Protein AF-C3XV12-F1 (afdb_monomer_lite)

Organism: Branchiostoma floridae (NCBI:txid7739)

Radius of gyration: 14.87 Å; chains: 1; bounding box: 43×16×33 Å

Sequence (57 aa):
FMPFIAFSDTPACGGLLSAPPGGIVTSPNYPGNYPNSANCQWTITVPEGSLVLLTFD

Secondary structure (DSSP, 8-state):
-----------SS-EEEETTT------TTTTSPPPTT----EEEE--TT--------

pLDDT: mean 74.57, std 11.22, range [49.38, 88.38]

InterPro domains:
  IPR000859 CUB domain [PF00431] (13-57)
  IPR000859 CUB domain [PS01180] (13-57)
  IPR000859 CUB domain [cd00041] (13-57)
  IPR035914 Spermadhesin, CUB domain superfamily [G3DSA:2.60.120.290] (9-57)
  IPR035914 Spermadhesin, CUB domain superfamily [SSF49854] (13-56)

Structure (mmCIF, N/CA/C/O backbone):
data_AF-C3XV12-F1
#
_entry.id   AF-C3XV12-F1
#
loop_
_atom_site.group_PDB
_atom_site.id
_atom_site.type_symbol
_atom_site.label_atom_id
_atom_site.label_alt_id
_atom_site.label_comp_id
_atom_site.label_asym_id
_atom_site.label_entity_id
_atom_site.label_seq_id
_atom_site.pdbx_PDB_ins_code
_atom_site.Cartn_x
_atom_site.Cartn_y
_atom_site.Cartn_z
_atom_site.occupancy
_atom_site.B_iso_or_equiv
_atom_site.auth_seq_id
_atom_site.auth_comp_id
_atom_site.auth_asym_id
_atom_site.auth_atom_id
_atom_site.pdbx_PDB_model_num
ATOM 1 N N . PHE A 1 1 ? 27.945 -6.775 13.916 1.00 58.81 1 PHE A N 1
ATOM 2 C CA . PHE A 1 1 ? 28.466 -5.459 14.337 1.00 58.81 1 PHE A CA 1
ATOM 3 C C . PHE A 1 1 ? 29.471 -5.046 13.268 1.00 58.81 1 PHE A C 1
ATOM 5 O O . PHE A 1 1 ? 30.593 -5.511 13.321 1.00 58.81 1 PHE A O 1
ATOM 12 N N . MET A 1 2 ? 29.153 -4.400 12.149 1.00 55.16 2 MET A N 1
ATOM 13 C CA . MET A 1 2 ? 28.149 -3.420 11.702 1.00 55.16 2 MET A CA 1
ATOM 14 C C . MET A 1 2 ? 28.075 -3.555 10.155 1.00 55.16 2 MET A C 1
ATOM 16 O O . MET A 1 2 ? 28.915 -4.254 9.592 1.00 55.16 2 MET A O 1
ATOM 20 N N . PRO A 1 3 ? 27.253 -2.786 9.433 1.00 58.59 3 PRO A N 1
ATOM 21 C CA . PRO A 1 3 ? 25.850 -2.460 9.634 1.00 58.59 3 PRO A CA 1
ATOM 22 C C . PRO A 1 3 ? 25.034 -2.909 8.404 1.00 58.59 3 PRO A C 1
ATOM 24 O O . PRO A 1 3 ? 25.574 -3.331 7.389 1.00 58.59 3 PRO A O 1
ATOM 27 N N . PHE A 1 4 ? 23.717 -2.835 8.535 1.00 61.09 4 PHE A N 1
ATOM 28 C CA . PHE A 1 4 ? 22.711 -2.930 7.483 1.00 61.09 4 PHE A CA 1
ATOM 29 C 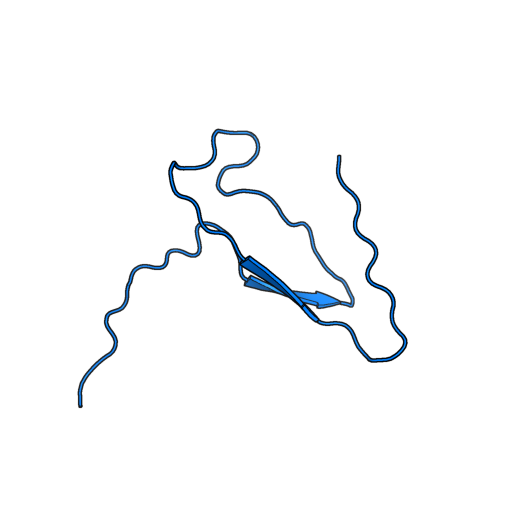C . PHE A 1 4 ? 23.245 -2.677 6.069 1.00 61.09 4 PHE A C 1
ATOM 31 O O . PHE A 1 4 ? 23.605 -1.550 5.725 1.00 61.09 4 PHE A O 1
ATOM 38 N N . ILE A 1 5 ? 23.221 -3.726 5.240 1.00 57.00 5 ILE A N 1
ATOM 39 C CA . ILE A 1 5 ? 23.063 -3.546 3.802 1.00 57.00 5 ILE A CA 1
ATOM 40 C C . ILE A 1 5 ? 21.810 -2.685 3.669 1.00 57.00 5 ILE A C 1
ATOM 42 O O . ILE A 1 5 ? 20.694 -3.165 3.870 1.00 57.00 5 ILE A O 1
ATOM 46 N N . ALA A 1 6 ? 21.997 -1.395 3.401 1.00 56.34 6 ALA A N 1
ATOM 47 C CA . ALA A 1 6 ? 20.964 -0.617 2.765 1.00 56.34 6 ALA A CA 1
ATOM 48 C C . ALA A 1 6 ? 20.886 -1.2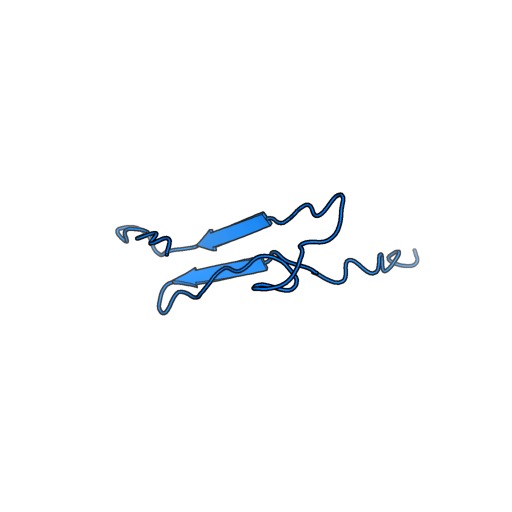07 1.361 1.00 56.34 6 ALA A C 1
ATOM 50 O O . ALA A 1 6 ? 21.517 -0.724 0.422 1.00 56.34 6 ALA A O 1
ATOM 51 N N . PHE A 1 7 ? 20.144 -2.313 1.239 1.00 55.47 7 PHE A N 1
ATOM 52 C CA . PHE A 1 7 ? 19.443 -2.555 0.004 1.00 55.47 7 PHE A CA 1
ATOM 53 C C . PHE A 1 7 ? 18.731 -1.235 -0.188 1.00 55.47 7 PHE A C 1
ATOM 55 O O . PHE A 1 7 ? 17.959 -0.806 0.673 1.00 55.47 7 PHE A O 1
ATOM 62 N N . SER A 1 8 ? 19.040 -0.540 -1.266 1.00 52.78 8 SER A N 1
ATOM 63 C CA . SER A 1 8 ? 18.042 0.333 -1.826 1.00 52.78 8 SER A CA 1
ATOM 64 C C . SER A 1 8 ? 16.901 -0.591 -2.265 1.00 52.78 8 SER A C 1
ATOM 66 O O . SER A 1 8 ? 16.688 -0.805 -3.452 1.00 52.78 8 SER A O 1
ATOM 68 N N . ASP A 1 9 ? 16.162 -1.140 -1.297 1.00 49.38 9 ASP A N 1
ATOM 69 C CA . ASP A 1 9 ? 14.724 -1.151 -1.361 1.00 49.38 9 ASP A CA 1
ATOM 70 C C . ASP A 1 9 ? 14.371 0.332 -1.413 1.00 49.38 9 ASP A C 1
ATOM 72 O O . ASP A 1 9 ? 14.049 0.987 -0.431 1.00 49.38 9 ASP A O 1
ATOM 76 N N . THR A 1 10 ? 14.583 0.936 -2.581 1.00 50.19 10 THR A N 1
ATOM 77 C CA . THR A 1 10 ? 13.649 1.945 -3.017 1.00 50.19 10 THR A CA 1
ATOM 78 C C . THR A 1 10 ? 12.319 1.226 -2.865 1.00 50.19 10 THR A C 1
ATOM 80 O O . THR A 1 10 ? 12.147 0.228 -3.577 1.00 50.19 10 THR A O 1
ATOM 83 N N . PRO A 1 11 ? 11.416 1.615 -1.950 1.00 54.88 11 PRO A N 1
ATOM 84 C CA . PRO A 1 11 ? 10.072 1.095 -2.026 1.00 54.88 11 PRO A CA 1
ATOM 85 C C . PRO A 1 11 ? 9.530 1.683 -3.328 1.00 54.88 11 PRO A C 1
ATOM 87 O O . PRO A 1 11 ? 8.977 2.776 -3.362 1.00 54.88 11 PRO A O 1
ATOM 90 N N . ALA A 1 12 ? 9.787 1.011 -4.452 1.00 62.19 12 ALA A N 1
ATOM 91 C CA . ALA A 1 12 ? 9.210 1.370 -5.736 1.00 62.19 12 ALA A CA 1
ATOM 92 C C . ALA A 1 12 ? 7.682 1.247 -5.628 1.00 62.19 12 ALA A C 1
ATOM 94 O O . ALA A 1 12 ? 6.942 1.878 -6.375 1.00 62.19 12 ALA A O 1
ATOM 95 N N . CYS A 1 13 ? 7.222 0.450 -4.663 1.00 72.25 13 CYS A N 1
ATOM 96 C CA . CYS A 1 13 ? 5.850 0.245 -4.261 1.00 72.25 13 CYS A CA 1
ATOM 97 C C . CYS A 1 13 ? 5.812 -0.540 -2.948 1.00 72.25 13 CYS A C 1
ATOM 99 O O . CYS A 1 13 ? 6.750 -1.259 -2.614 1.00 72.25 13 CYS A O 1
ATOM 101 N N . GLY A 1 14 ? 4.686 -0.465 -2.248 1.00 74.31 14 GLY A N 1
ATOM 102 C CA . GLY A 1 14 ? 4.482 -1.180 -0.994 1.00 74.31 14 GLY A CA 1
ATOM 103 C C . GLY A 1 14 ? 4.669 -0.298 0.235 1.00 74.31 14 GLY A C 1
ATOM 104 O O . GLY A 1 14 ? 5.244 0.787 0.177 1.00 74.31 14 GLY A O 1
ATOM 105 N N . GLY A 1 15 ? 4.108 -0.744 1.351 1.00 79.12 15 GLY A N 1
ATOM 106 C CA . GLY A 1 15 ? 4.106 0.005 2.602 1.00 79.12 15 GLY A CA 1
ATOM 107 C C . GLY A 1 15 ? 2.947 -0.370 3.516 1.00 79.12 15 GLY A C 1
ATOM 108 O O . GLY A 1 15 ? 2.132 -1.240 3.204 1.00 79.12 15 GLY A O 1
ATOM 109 N N . LEU A 1 16 ? 2.874 0.299 4.663 1.00 82.06 16 LEU A N 1
ATOM 110 C CA . LEU A 1 16 ? 1.811 0.098 5.639 1.00 82.06 16 LEU A CA 1
ATOM 111 C C . LEU A 1 16 ? 0.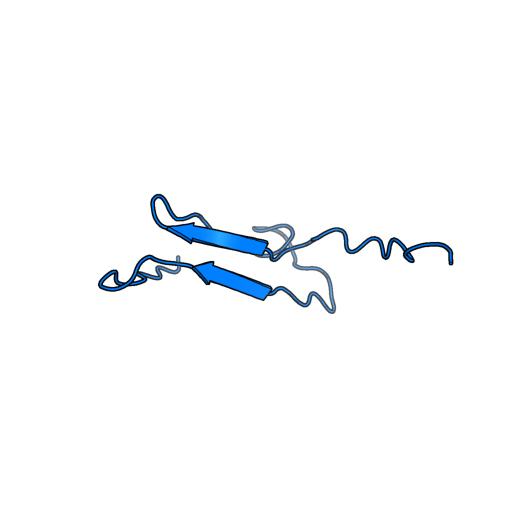774 1.214 5.504 1.00 82.06 16 LEU A C 1
ATOM 113 O O . LEU A 1 16 ? 1.091 2.390 5.678 1.00 82.06 16 LEU A O 1
ATOM 117 N N . LEU A 1 17 ? -0.464 0.840 5.191 1.00 84.00 17 LEU A N 1
ATOM 118 C CA . LEU A 1 17 ? -1.610 1.741 5.173 1.00 84.00 17 LEU A CA 1
ATOM 119 C C . LEU A 1 17 ? -2.393 1.562 6.466 1.00 84.00 17 LEU A C 1
ATOM 121 O O . LEU A 1 17 ? -2.797 0.455 6.808 1.00 84.00 17 LEU A O 1
ATOM 125 N N . SER A 1 18 ? -2.628 2.661 7.171 1.00 80.56 18 SER A N 1
ATOM 126 C CA . SER A 1 18 ? -3.483 2.674 8.354 1.00 80.56 18 SER A CA 1
ATOM 127 C C . SER A 1 18 ? -4.816 3.325 7.999 1.00 80.56 18 SER A C 1
ATOM 129 O O . SER A 1 18 ? -4.836 4.416 7.423 1.00 80.56 18 SER A O 1
ATOM 131 N N . ALA A 1 19 ? -5.930 2.668 8.321 1.00 75.81 19 ALA A N 1
ATOM 132 C CA . ALA A 1 19 ? -7.250 3.289 8.254 1.00 75.81 19 ALA A CA 1
ATOM 133 C C . ALA A 1 19 ? -7.776 3.567 9.670 1.00 75.81 19 ALA A C 1
ATOM 135 O O . ALA A 1 19 ? -7.607 2.715 10.546 1.00 75.81 19 ALA A O 1
ATOM 136 N N . PRO A 1 20 ? -8.465 4.701 9.905 1.00 73.94 20 PRO A N 1
ATOM 137 C CA . PRO A 1 20 ? -8.702 5.847 9.006 1.00 73.94 20 PRO A CA 1
ATOM 138 C C . PRO A 1 20 ? -7.466 6.769 8.858 1.00 73.94 20 PRO A C 1
ATOM 140 O O . PRO A 1 20 ? -6.672 6.842 9.796 1.00 73.94 20 PRO A O 1
ATOM 143 N N . PRO A 1 21 ? -7.298 7.518 7.740 1.00 65.38 21 PRO A N 1
ATOM 144 C CA . PRO A 1 21 ? -8.242 7.725 6.631 1.00 65.38 21 PRO A CA 1
ATOM 145 C C . PRO A 1 21 ? -8.123 6.716 5.471 1.00 65.38 21 PRO A C 1
ATOM 147 O O . PRO A 1 21 ? -8.895 6.803 4.521 1.00 65.38 21 PRO A O 1
ATOM 150 N N . GLY A 1 22 ? -7.194 5.756 5.536 1.00 74.56 22 GLY A N 1
ATOM 151 C CA . GLY A 1 22 ? -6.885 4.876 4.405 1.00 74.56 22 GLY A CA 1
ATOM 152 C C . GLY A 1 22 ? -5.973 5.566 3.386 1.00 74.56 22 GLY A C 1
ATOM 153 O O . GLY A 1 22 ? -5.246 6.499 3.728 1.00 74.56 22 GLY A O 1
ATOM 154 N N . GLY A 1 23 ? -5.975 5.101 2.137 1.00 81.88 23 GLY A N 1
ATOM 155 C CA . GLY A 1 23 ? -5.139 5.674 1.084 1.00 81.88 23 GLY A CA 1
ATOM 156 C C . GLY A 1 23 ? -5.348 5.016 -0.275 1.00 81.88 23 GLY A C 1
ATOM 157 O O . GLY A 1 23 ? -6.103 4.054 -0.400 1.00 81.88 23 GLY A O 1
ATOM 158 N N . ILE A 1 24 ? -4.669 5.550 -1.290 1.00 82.81 24 ILE A N 1
ATOM 159 C CA . ILE A 1 24 ? -4.682 5.015 -2.654 1.00 82.81 24 ILE A CA 1
ATOM 160 C C . ILE A 1 24 ? -3.435 4.153 -2.843 1.00 82.81 24 ILE A C 1
ATOM 162 O O . ILE A 1 24 ? -2.323 4.574 -2.522 1.00 82.81 24 ILE A O 1
ATOM 166 N N . VAL A 1 25 ? -3.632 2.949 -3.374 1.00 82.69 25 VAL A N 1
ATOM 167 C CA . VAL A 1 25 ? -2.557 2.030 -3.741 1.00 82.69 25 VAL A CA 1
ATOM 168 C C . VAL A 1 25 ? -2.414 2.032 -5.255 1.00 82.69 25 VAL A C 1
ATOM 170 O O . VAL A 1 25 ? -3.348 1.676 -5.967 1.00 82.69 25 VAL A O 1
ATOM 173 N N . THR A 1 26 ? -1.239 2.414 -5.746 1.00 80.06 26 THR A N 1
ATOM 174 C CA . THR A 1 26 ? -0.904 2.377 -7.174 1.00 80.06 26 THR A CA 1
ATOM 175 C C . THR A 1 26 ? 0.372 1.584 -7.404 1.00 80.06 26 THR A C 1
ATOM 177 O O . THR A 1 26 ? 1.268 1.560 -6.556 1.00 80.06 26 THR A O 1
ATOM 180 N N . SER A 1 27 ? 0.480 0.959 -8.577 1.00 74.75 27 SER A N 1
ATOM 181 C CA . SER A 1 27 ? 1.734 0.349 -9.016 1.00 74.75 27 SER A CA 1
ATOM 182 C C . SER A 1 27 ? 2.846 1.403 -9.121 1.00 74.75 27 SER A C 1
ATOM 184 O O . SER A 1 27 ? 2.549 2.587 -9.340 1.00 74.75 27 SER A O 1
ATOM 186 N N . PRO A 1 28 ? 4.129 0.998 -9.033 1.00 71.06 28 PRO A N 1
ATOM 187 C CA . PRO A 1 28 ? 5.226 1.893 -9.373 1.00 71.06 28 PRO A CA 1
ATOM 188 C C . PRO A 1 28 ? 4.985 2.454 -10.773 1.00 71.06 28 PRO A C 1
ATOM 190 O O . PRO A 1 28 ? 4.718 1.685 -11.697 1.00 71.06 28 PRO A O 1
ATOM 193 N N . ASN A 1 29 ? 5.096 3.771 -10.924 1.00 70.31 29 ASN A N 1
ATOM 194 C CA . ASN A 1 29 ? 4.942 4.493 -12.189 1.00 70.31 29 ASN A CA 1
ATOM 195 C C . ASN A 1 29 ? 3.537 4.534 -12.808 1.00 70.31 29 ASN A C 1
ATOM 197 O O . ASN A 1 29 ? 3.450 4.971 -13.950 1.00 70.31 29 ASN A O 1
ATOM 201 N N . TYR A 1 30 ? 2.452 4.150 -12.119 1.00 73.44 30 TYR A N 1
ATOM 202 C CA . TYR A 1 30 ? 1.096 4.320 -12.674 1.00 73.44 30 TYR A CA 1
ATOM 203 C C . TYR A 1 30 ? 0.853 5.782 -13.124 1.00 73.44 30 TYR A C 1
ATOM 205 O O . TYR A 1 30 ? 1.153 6.689 -12.341 1.00 73.44 30 TYR A O 1
ATOM 213 N N . PRO A 1 31 ? 0.328 6.054 -14.343 1.00 80.50 31 PRO A N 1
ATOM 214 C CA . PRO A 1 31 ? -0.251 5.127 -15.334 1.00 80.50 31 PRO A CA 1
ATOM 215 C C . PRO A 1 31 ? 0.739 4.546 -16.367 1.00 80.50 31 PRO A C 1
ATOM 217 O O . PRO A 1 31 ? 0.330 3.877 -17.312 1.00 80.50 31 PRO A O 1
ATOM 220 N N . GLY A 1 32 ? 2.033 4.828 -16.237 1.00 79.00 32 GLY A N 1
ATOM 221 C CA . GLY A 1 32 ? 3.095 4.221 -17.038 1.00 79.00 32 GLY A CA 1
ATOM 222 C C . GLY A 1 32 ? 3.395 2.765 -16.656 1.00 79.00 3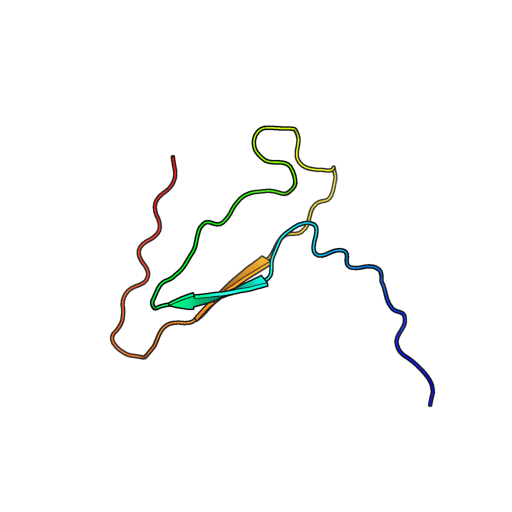2 GLY A C 1
ATOM 223 O O . GLY A 1 32 ? 2.747 2.164 -15.799 1.00 79.00 32 GLY A O 1
ATOM 224 N N . ASN A 1 33 ? 4.407 2.179 -17.303 1.00 75.25 33 ASN A N 1
ATOM 225 C CA . ASN A 1 33 ? 4.734 0.766 -17.118 1.00 75.25 33 ASN A CA 1
ATOM 226 C C . ASN A 1 33 ? 5.363 0.487 -15.746 1.00 75.25 33 ASN A C 1
ATOM 228 O O . ASN A 1 33 ? 6.339 1.127 -15.337 1.00 75.25 33 ASN A O 1
ATOM 232 N N . TYR A 1 34 ? 4.853 -0.551 -15.084 1.00 73.06 34 TYR A N 1
ATOM 233 C CA . TYR A 1 34 ? 5.482 -1.113 -13.896 1.00 73.06 34 TYR A CA 1
ATOM 234 C C . TYR A 1 34 ? 6.838 -1.755 -14.268 1.00 73.06 34 TYR A C 1
ATOM 236 O O . TYR A 1 34 ? 6.978 -2.328 -15.354 1.00 73.06 34 TYR A O 1
ATOM 244 N N . PRO A 1 35 ? 7.861 -1.666 -13.402 1.00 74.19 35 PRO A N 1
ATOM 245 C CA . PRO A 1 35 ? 9.155 -2.280 -13.663 1.00 74.19 35 PRO A CA 1
ATOM 246 C C . PRO A 1 35 ? 9.058 -3.812 -13.638 1.00 74.19 35 PRO A C 1
ATOM 248 O O . PRO A 1 35 ? 8.343 -4.394 -12.820 1.00 74.19 35 PRO A O 1
ATOM 251 N N . ASN A 1 36 ? 9.809 -4.480 -14.519 1.00 70.12 36 ASN A N 1
ATOM 252 C CA . ASN A 1 36 ? 9.896 -5.941 -14.518 1.00 70.12 36 ASN A CA 1
ATOM 253 C C . ASN A 1 36 ? 10.412 -6.433 -13.157 1.00 70.12 36 ASN A C 1
ATOM 255 O O . ASN A 1 36 ? 11.359 -5.868 -12.613 1.00 70.12 36 ASN A O 1
ATOM 259 N N . SER A 1 37 ? 9.789 -7.489 -12.628 1.00 69.12 37 SER A N 1
ATOM 260 C CA . SER A 1 37 ? 10.087 -8.056 -11.302 1.00 69.12 37 SER A CA 1
ATOM 261 C C . SER A 1 37 ? 9.736 -7.160 -10.103 1.00 69.12 37 SER A C 1
ATOM 263 O O . SER A 1 37 ? 10.296 -7.345 -9.024 1.00 69.12 37 SER A O 1
ATOM 265 N N . ALA A 1 38 ? 8.790 -6.223 -10.249 1.00 69.69 38 ALA A N 1
ATOM 266 C CA . ALA A 1 38 ? 8.232 -5.494 -9.109 1.00 69.69 38 ALA A CA 1
ATOM 267 C C . ALA A 1 38 ? 7.516 -6.454 -8.140 1.00 69.69 38 ALA A C 1
ATOM 269 O O . ALA A 1 38 ? 6.534 -7.100 -8.507 1.00 69.69 38 ALA A O 1
ATOM 270 N N . ASN A 1 39 ? 7.990 -6.531 -6.896 1.00 75.06 39 ASN A N 1
ATOM 271 C CA . ASN A 1 39 ? 7.311 -7.230 -5.809 1.00 75.06 39 ASN A CA 1
ATOM 272 C C . ASN A 1 39 ? 6.814 -6.187 -4.804 1.00 75.06 39 ASN A C 1
ATOM 274 O O . ASN A 1 39 ? 7.592 -5.654 -4.020 1.00 75.06 39 ASN A O 1
ATOM 278 N N . CYS A 1 40 ? 5.529 -5.852 -4.890 1.00 76.88 40 CYS A N 1
ATOM 279 C CA . CYS A 1 40 ? 4.909 -4.828 -4.060 1.00 76.88 40 CYS A CA 1
ATOM 280 C C . CYS A 1 40 ? 4.016 -5.483 -3.007 1.00 76.88 40 CYS A C 1
ATOM 282 O O . CYS A 1 40 ? 3.128 -6.261 -3.359 1.00 76.88 40 CYS A O 1
ATOM 284 N N . GLN A 1 41 ? 4.194 -5.125 -1.737 1.00 82.06 41 GLN A N 1
ATOM 285 C CA . GLN A 1 41 ? 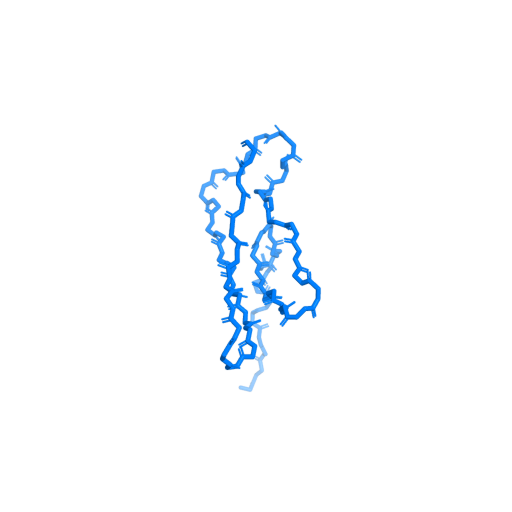3.322 -5.577 -0.656 1.00 82.06 41 GLN A CA 1
ATOM 286 C C . GLN A 1 41 ? 2.757 -4.384 0.109 1.00 82.06 41 GLN A C 1
ATOM 288 O O . GLN A 1 41 ? 3.500 -3.538 0.603 1.00 82.06 41 GLN A O 1
ATOM 293 N N . TRP A 1 42 ? 1.432 -4.343 0.237 1.00 84.12 42 TRP A N 1
ATOM 294 C CA . TRP A 1 42 ? 0.737 -3.360 1.059 1.00 84.12 42 TRP A CA 1
ATOM 295 C C . TRP A 1 42 ? 0.042 -4.053 2.218 1.00 84.12 42 TRP A C 1
ATOM 297 O O . TRP A 1 42 ? -0.772 -4.953 2.015 1.00 84.12 42 TRP A O 1
ATOM 307 N N . THR A 1 43 ? 0.357 -3.616 3.430 1.00 85.50 43 THR A N 1
ATOM 308 C CA . THR A 1 43 ? -0.290 -4.103 4.649 1.00 85.50 43 THR A CA 1
ATOM 309 C C . THR A 1 43 ? -1.293 -3.058 5.098 1.00 85.50 43 THR A C 1
ATOM 311 O O . THR A 1 43 ? -0.902 -1.941 5.430 1.00 85.50 43 THR A O 1
ATOM 314 N N . ILE A 1 44 ? -2.579 -3.407 5.087 1.00 87.00 44 ILE A N 1
ATOM 315 C CA . ILE A 1 44 ? -3.656 -2.514 5.521 1.00 87.00 44 ILE A CA 1
ATOM 316 C C . ILE A 1 44 ? -4.039 -2.887 6.951 1.00 87.00 44 ILE A C 1
ATOM 318 O O . ILE A 1 44 ? -4.524 -3.991 7.197 1.00 87.00 44 ILE A O 1
ATOM 322 N N . THR A 1 45 ? -3.835 -1.960 7.881 1.00 87.38 45 THR A N 1
ATOM 323 C CA . THR A 1 45 ? -4.156 -2.136 9.298 1.00 87.38 45 THR A CA 1
ATOM 324 C C . THR A 1 45 ? -5.369 -1.287 9.651 1.00 87.38 45 THR A C 1
ATOM 326 O O . THR A 1 45 ? -5.393 -0.084 9.386 1.00 87.38 45 THR A O 1
ATOM 329 N N . VAL A 1 46 ? -6.377 -1.912 10.259 1.00 87.25 46 VAL A N 1
ATOM 330 C CA . VAL A 1 46 ? -7.603 -1.248 10.717 1.00 87.25 46 VAL A CA 1
ATOM 331 C C . VAL A 1 46 ? -7.898 -1.635 12.166 1.00 87.25 46 VAL A C 1
ATOM 333 O O . VAL A 1 46 ? -7.520 -2.734 12.581 1.00 87.25 46 VAL A O 1
ATOM 336 N N . PRO A 1 47 ? -8.546 -0.760 12.954 1.00 88.31 47 PRO A N 1
ATOM 337 C CA . PRO A 1 47 ? -8.957 -1.107 14.306 1.00 88.31 47 PRO A CA 1
ATOM 338 C C . PRO A 1 47 ? -10.009 -2.223 14.300 1.00 88.31 47 PRO A C 1
ATOM 340 O O . PRO A 1 47 ? -10.781 -2.376 13.349 1.00 88.31 47 PRO A O 1
ATOM 343 N N . GLU A 1 48 ? -10.053 -2.999 15.383 1.00 87.75 48 GLU A N 1
ATOM 344 C CA . GLU A 1 48 ? -11.020 -4.087 15.538 1.00 87.75 48 GLU A CA 1
ATOM 345 C C . GLU A 1 48 ? -12.463 -3.573 15.416 1.00 87.75 48 GLU A C 1
ATOM 347 O O . GLU A 1 48 ? -12.804 -2.491 15.895 1.00 87.75 48 GLU A O 1
ATOM 352 N N . GLY A 1 49 ? -13.313 -4.338 14.727 1.00 88.38 49 GLY A N 1
ATOM 353 C CA . GLY A 1 49 ? -14.688 -3.932 14.418 1.00 88.38 49 GLY A CA 1
ATOM 354 C C . GLY A 1 49 ? -14.829 -3.010 13.201 1.00 88.38 49 GLY A C 1
ATOM 355 O O . GLY A 1 49 ? -15.951 -2.647 12.854 1.00 88.38 49 GLY A O 1
ATOM 356 N N . SER A 1 50 ? -13.728 -2.662 12.526 1.00 85.81 50 SER A N 1
ATOM 357 C CA . SER A 1 50 ? -13.757 -1.924 11.257 1.00 85.81 50 SER A CA 1
ATOM 358 C C . SER A 1 50 ? -13.694 -2.855 10.047 1.00 85.81 50 SER A C 1
ATOM 360 O O . SER A 1 50 ? -13.105 -3.934 10.098 1.00 85.81 50 SER A O 1
ATOM 362 N N . LEU A 1 51 ? -14.286 -2.416 8.935 1.00 84.69 51 LEU A N 1
ATOM 363 C CA . LEU A 1 51 ? -14.269 -3.127 7.657 1.00 84.69 51 LEU A CA 1
ATOM 364 C C . LEU A 1 51 ? -13.316 -2.441 6.677 1.00 84.69 51 LEU A C 1
ATOM 366 O O . LEU A 1 51 ? -13.291 -1.214 6.578 1.00 84.69 51 LEU A O 1
ATOM 370 N N . VAL A 1 52 ? -12.561 -3.242 5.926 1.00 85.12 52 VAL A N 1
ATOM 371 C CA . VAL A 1 52 ? -11.717 -2.754 4.830 1.00 85.12 52 VAL A CA 1
ATOM 372 C C . VAL A 1 52 ? -12.547 -2.732 3.550 1.00 85.12 52 VAL A C 1
ATOM 374 O O . VAL A 1 52 ? -12.974 -3.783 3.075 1.00 85.12 52 VAL A O 1
ATOM 377 N N . LEU A 1 53 ? -12.768 -1.544 2.986 1.00 86.00 53 LEU A N 1
ATOM 378 C CA . LEU A 1 53 ? -13.375 -1.385 1.665 1.00 86.00 53 LEU A CA 1
ATOM 379 C C . LEU A 1 53 ? -12.272 -1.192 0.621 1.00 86.00 53 LEU A C 1
ATOM 381 O O . LEU A 1 53 ? -11.473 -0.265 0.733 1.00 86.00 53 LEU A O 1
ATOM 385 N N . LEU A 1 54 ? -12.246 -2.058 -0.391 1.00 86.62 54 LEU A N 1
ATOM 386 C CA . LEU A 1 54 ? -11.329 -1.967 -1.526 1.00 86.62 54 LEU A CA 1
ATOM 387 C C . LEU A 1 54 ? -12.123 -1.639 -2.789 1.00 86.62 54 LEU A C 1
ATOM 389 O O . LEU A 1 54 ? -13.089 -2.329 -3.112 1.00 86.62 54 LEU A O 1
ATOM 393 N N . THR A 1 55 ? -11.698 -0.602 -3.503 1.00 86.31 55 THR A N 1
ATOM 394 C CA . THR A 1 55 ? -12.274 -0.178 -4.783 1.00 86.31 55 THR A CA 1
ATOM 395 C C . THR A 1 55 ? -11.173 -0.111 -5.830 1.00 86.31 55 THR A C 1
ATOM 397 O O . THR A 1 55 ? -10.115 0.458 -5.564 1.00 86.31 55 THR A O 1
ATOM 400 N N . PHE A 1 56 ? -11.438 -0.675 -7.005 1.00 84.94 56 PHE A N 1
ATOM 401 C CA . PHE A 1 56 ? -10.542 -0.668 -8.159 1.00 84.94 56 PHE A CA 1
ATOM 402 C C . PHE A 1 56 ? -11.222 0.117 -9.284 1.00 84.94 56 PHE A C 1
ATOM 404 O O . PHE A 1 56 ? -12.428 -0.057 -9.476 1.00 84.94 56 PHE A O 1
ATOM 411 N N . ASP A 1 57 ? -10.466 0.983 -9.957 1.00 79.56 57 ASP A N 1
ATOM 412 C CA . ASP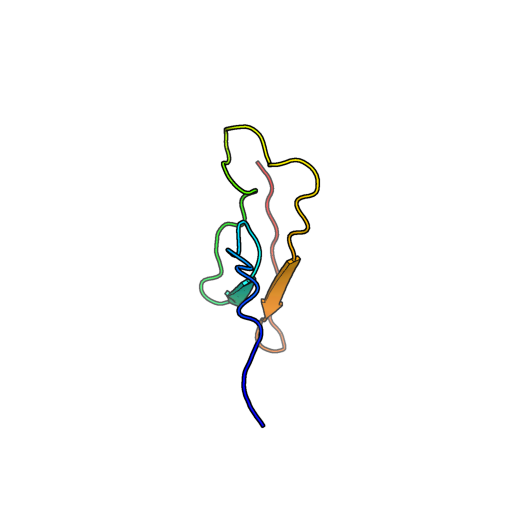 A 1 57 ? -10.901 1.705 -11.163 1.00 79.56 57 ASP A CA 1
ATOM 413 C C . ASP A 1 57 ? -10.673 0.848 -12.418 1.00 79.56 57 ASP A C 1
ATOM 415 O O . ASP A 1 57 ? -9.663 0.098 -12.436 1.00 79.56 57 ASP A O 1
#

Foldseek 3Di:
DDDDPPPPPPVLAEDEFEDVVGDDGDARPPVDDHDPPDDYYYHYDYDPPDDDDDDDD